Protein AF-A0A557SU14-F1 (afdb_monomer_lite)

Organism: NCBI:txid2035267

Sequence (166 aa):
MKYIFVMTVALFTIAILFMNISHEGYSQTTNTTKYTFEMELEQPNGSLSGLGSDMYEVEDIKTNVTDLIGSEVADSLLFPVSISESQVFLNFELKVPEEPDSEKTVLENSNFFMSVNSIEEKEKRTKTYELEPQQYSNAVIGGHKVIDGYVDLQGDEGNLVLNLEP

Structure (mmCIF, N/CA/C/O backbone):
data_AF-A0A557SU14-F1
#
_entry.id   AF-A0A557SU14-F1
#
loop_
_atom_site.group_PDB
_atom_site.id
_atom_site.type_symbol
_atom_site.label_atom_id
_atom_site.label_alt_id
_atom_site.label_comp_id
_atom_site.label_asym_id
_atom_site.label_entity_id
_atom_site.label_seq_id
_atom_site.pdbx_PDB_ins_code
_atom_site.Cartn_x
_atom_site.Cartn_y
_atom_site.Cartn_z
_atom_site.occupancy
_atom_site.B_iso_or_equiv
_atom_site.auth_seq_id
_atom_site.auth_comp_id
_atom_site.auth_asym_id
_atom_site.auth_atom_id
_atom_site.pdbx_PDB_model_num
ATOM 1 N N . MET A 1 1 ? -32.698 -43.481 46.388 1.00 38.50 1 MET A N 1
ATOM 2 C CA . MET A 1 1 ? -31.276 -43.551 45.992 1.00 38.50 1 MET A CA 1
ATOM 3 C C . MET A 1 1 ? -31.210 -43.427 44.479 1.00 38.50 1 MET A C 1
ATOM 5 O O . MET A 1 1 ? -31.922 -44.167 43.824 1.00 38.50 1 MET A O 1
ATOM 9 N N . LYS A 1 2 ? -30.431 -42.439 44.008 1.00 45.06 2 LYS A N 1
ATOM 10 C CA . LYS A 1 2 ? -29.651 -42.344 42.755 1.00 45.06 2 LYS A CA 1
ATOM 11 C C . LYS A 1 2 ? -30.224 -43.030 41.509 1.00 45.06 2 LYS A C 1
ATOM 13 O O . LYS A 1 2 ? -30.253 -44.240 41.506 1.00 45.06 2 LYS A O 1
ATOM 18 N N . TYR A 1 3 ? -30.581 -42.253 40.478 1.00 47.41 3 TYR A N 1
ATOM 19 C CA . TYR A 1 3 ? -30.088 -42.343 39.083 1.00 47.41 3 TYR A CA 1
ATOM 20 C C . TYR A 1 3 ? -30.763 -41.240 38.239 1.00 47.41 3 TYR A C 1
ATOM 22 O O . TYR A 1 3 ? -31.552 -41.500 37.342 1.00 47.41 3 TYR A O 1
ATOM 30 N N . ILE A 1 4 ? -30.460 -39.978 38.548 1.00 50.84 4 ILE A N 1
ATOM 31 C CA . ILE A 1 4 ? -30.661 -38.851 37.628 1.00 50.84 4 ILE A CA 1
ATOM 32 C C . ILE A 1 4 ? -29.314 -38.147 37.593 1.00 50.84 4 ILE A C 1
ATOM 34 O O . ILE A 1 4 ? -29.081 -37.344 38.486 1.00 50.84 4 ILE A O 1
ATOM 38 N N . PHE A 1 5 ? -28.406 -38.514 36.675 1.00 48.44 5 PHE A N 1
ATOM 39 C CA . PHE A 1 5 ? -27.309 -37.617 36.256 1.00 48.44 5 PHE A CA 1
ATOM 40 C C . PHE A 1 5 ? -26.406 -38.108 35.098 1.00 48.44 5 PHE A C 1
ATOM 42 O O . PHE A 1 5 ? -25.231 -37.763 35.076 1.00 48.44 5 PHE A O 1
ATOM 49 N N . VAL A 1 6 ? -26.858 -38.932 34.139 1.00 52.03 6 VAL A N 1
ATOM 50 C CA . VAL A 1 6 ? -25.924 -39.413 33.082 1.00 52.03 6 VAL A CA 1
ATOM 51 C C . VAL A 1 6 ? -26.506 -39.424 31.664 1.00 52.03 6 VAL A C 1
ATOM 53 O O . VAL A 1 6 ? -26.115 -40.244 30.847 1.00 52.03 6 VAL A O 1
ATOM 56 N N . MET A 1 7 ? -27.427 -38.517 31.318 1.00 44.34 7 MET A N 1
ATOM 57 C CA . MET A 1 7 ? -27.905 -38.430 29.920 1.00 44.34 7 MET A CA 1
ATOM 58 C C . MET A 1 7 ? -27.939 -37.037 29.288 1.00 44.34 7 MET A C 1
ATOM 60 O O . MET A 1 7 ? -28.277 -36.923 28.118 1.00 44.34 7 MET A O 1
ATOM 64 N N . THR A 1 8 ? -27.519 -35.986 29.992 1.00 44.16 8 THR A N 1
ATOM 65 C CA . THR A 1 8 ? -27.411 -34.631 29.415 1.00 44.16 8 THR A CA 1
ATOM 66 C C . THR A 1 8 ? -25.981 -34.211 29.078 1.00 44.16 8 THR A C 1
ATOM 68 O O . THR A 1 8 ? -25.793 -33.241 28.356 1.00 44.16 8 THR A O 1
ATOM 71 N N . VAL A 1 9 ? -24.964 -34.962 29.515 1.00 47.34 9 VAL A N 1
ATOM 72 C CA . VAL A 1 9 ? -23.551 -34.636 29.230 1.00 47.34 9 VAL A CA 1
ATOM 73 C C . VAL A 1 9 ? -23.091 -35.178 27.867 1.00 47.34 9 VAL A C 1
ATOM 75 O O . VAL A 1 9 ? -22.202 -34.606 27.251 1.00 47.34 9 VAL A O 1
ATOM 78 N N . ALA A 1 10 ? -23.732 -36.227 27.339 1.00 46.59 10 ALA A N 1
ATOM 79 C CA . ALA A 1 10 ? -23.315 -36.860 26.082 1.00 46.59 10 ALA A CA 1
ATOM 80 C C . ALA A 1 10 ? -23.747 -36.102 24.809 1.00 46.59 10 ALA A C 1
ATOM 82 O O . ALA A 1 10 ? -23.169 -36.317 23.750 1.00 46.59 10 ALA A O 1
ATOM 83 N N . LEU A 1 11 ? -24.744 -35.212 24.894 1.00 46.22 11 LEU A N 1
ATOM 84 C CA . LEU A 1 11 ? -25.193 -34.405 23.749 1.00 46.22 11 LEU A CA 1
ATOM 85 C C . LEU A 1 11 ? -24.471 -33.054 23.648 1.00 46.22 11 LEU A C 1
ATOM 87 O O . LEU A 1 11 ? -24.379 -32.497 22.558 1.00 46.22 11 LEU A O 1
ATOM 91 N N . PHE A 1 12 ? -23.906 -32.548 24.748 1.00 43.12 12 PHE A N 1
ATOM 92 C CA . PHE A 1 12 ? -23.184 -31.273 24.740 1.00 43.12 12 PHE A CA 1
ATOM 93 C C . PHE A 1 12 ? -21.756 -31.405 24.190 1.00 43.12 12 PHE A C 1
ATOM 95 O O . PHE A 1 12 ? -21.215 -30.456 23.633 1.00 43.12 12 PHE A O 1
ATOM 102 N N . THR A 1 13 ? -21.151 -32.592 24.271 1.00 46.56 13 THR A N 1
ATOM 103 C CA . THR A 1 13 ? -19.801 -32.835 23.739 1.00 46.56 13 THR A CA 1
ATOM 104 C C . THR A 1 13 ? -19.769 -33.037 22.224 1.00 46.56 13 THR A C 1
ATOM 106 O O . THR A 1 13 ? -18.748 -32.754 21.606 1.00 46.56 13 THR A O 1
ATOM 109 N N . ILE A 1 14 ? -20.875 -33.453 21.596 1.00 47.38 14 ILE A N 1
ATOM 110 C CA . ILE A 1 14 ? -20.933 -33.625 20.133 1.00 47.38 14 ILE A CA 1
ATOM 111 C C . ILE A 1 14 ? -21.126 -32.275 19.422 1.00 47.38 14 ILE A C 1
ATOM 113 O O . ILE A 1 14 ? -20.584 -32.078 18.340 1.00 47.38 14 ILE A O 1
ATOM 117 N N . ALA A 1 15 ? -21.802 -31.303 20.045 1.00 45.22 15 ALA A N 1
ATOM 118 C CA . ALA A 1 15 ? -21.931 -29.953 19.483 1.00 45.22 15 ALA A CA 1
ATOM 119 C C . ALA A 1 15 ? -20.605 -29.164 19.502 1.00 45.22 15 ALA A C 1
ATOM 121 O O . ALA A 1 15 ? -20.371 -28.332 18.630 1.00 45.22 15 ALA A O 1
ATOM 122 N N . ILE A 1 16 ? -19.708 -29.461 20.449 1.00 49.44 16 ILE A N 1
ATOM 123 C CA . ILE A 1 16 ? -18.391 -28.808 20.549 1.00 49.44 16 ILE A CA 1
ATOM 124 C C . ILE A 1 16 ? -17.400 -29.365 19.510 1.00 49.44 16 ILE A C 1
ATOM 126 O O . ILE A 1 16 ? -16.467 -28.671 19.115 1.00 49.44 16 ILE A O 1
ATOM 130 N N . LEU A 1 17 ? -17.631 -30.573 18.983 1.00 42.03 17 LEU A N 1
ATOM 131 C CA . LEU A 1 17 ? -16.802 -31.149 17.917 1.00 42.03 17 LEU A CA 1
ATOM 132 C C . LEU A 1 17 ? -17.030 -30.511 16.536 1.00 42.03 17 LEU A C 1
ATOM 134 O O . LEU A 1 17 ? -16.185 -30.681 15.664 1.00 42.03 17 LEU A O 1
ATOM 138 N N . PHE A 1 18 ? -18.104 -29.736 16.343 1.00 44.12 18 PHE A N 1
ATOM 139 C CA . PHE A 1 18 ? -18.346 -28.987 15.100 1.00 44.12 18 PHE A CA 1
ATOM 140 C C . PHE A 1 18 ? -18.029 -27.486 15.198 1.00 44.12 18 PHE A C 1
ATOM 142 O O . PHE A 1 18 ? -18.080 -26.799 14.183 1.00 44.12 18 PHE A O 1
ATOM 149 N N . MET A 1 19 ? -17.676 -26.965 16.380 1.00 38.09 19 MET A N 1
ATOM 150 C CA . MET A 1 19 ? -17.311 -25.546 16.550 1.00 38.09 19 MET A CA 1
ATOM 151 C C . MET A 1 19 ? -15.804 -25.274 16.451 1.00 38.09 19 MET A C 1
ATOM 153 O O . MET A 1 19 ? -15.403 -24.119 16.461 1.00 38.09 19 MET A O 1
ATOM 157 N N . ASN A 1 20 ? -14.978 -26.314 16.310 1.00 37.47 20 ASN A N 1
ATOM 158 C CA . ASN A 1 20 ? -13.541 -26.190 16.046 1.00 37.47 20 ASN A CA 1
ATOM 159 C C . ASN A 1 20 ? -13.178 -26.661 14.634 1.00 37.47 20 ASN A C 1
ATOM 161 O O . ASN A 1 20 ? -12.114 -27.232 14.420 1.00 37.47 20 ASN A O 1
ATOM 165 N N . ILE A 1 21 ? -14.043 -26.401 13.651 1.00 43.69 21 ILE A N 1
ATOM 166 C CA . ILE A 1 21 ? -13.503 -26.124 12.322 1.00 43.69 21 ILE A CA 1
ATOM 167 C C . ILE A 1 21 ? -13.052 -24.674 12.410 1.00 43.69 21 ILE A C 1
ATOM 169 O O . ILE A 1 21 ? -13.778 -23.747 12.048 1.00 43.69 21 ILE A O 1
ATOM 173 N N . SER A 1 22 ? -11.855 -24.484 12.967 1.00 39.12 22 SER A N 1
ATOM 174 C CA . SER A 1 22 ? -11.022 -23.380 12.536 1.00 39.12 22 SER A CA 1
ATOM 175 C C . SER A 1 22 ? -11.136 -23.364 11.017 1.00 39.12 22 SER A C 1
ATOM 177 O O . SER A 1 22 ? -10.826 -24.356 10.353 1.00 39.12 22 SER A O 1
ATOM 179 N N . HIS A 1 23 ? -11.632 -22.257 10.467 1.00 33.06 23 HIS A N 1
ATOM 180 C CA . HIS A 1 23 ? -11.129 -21.848 9.174 1.00 33.06 23 HIS A CA 1
ATOM 181 C C . HIS A 1 23 ? -9.628 -21.695 9.411 1.00 33.06 23 HIS A C 1
ATOM 183 O O . HIS A 1 23 ? -9.146 -20.640 9.810 1.00 33.06 23 HIS A O 1
ATOM 189 N N . GLU A 1 24 ? -8.892 -22.794 9.243 1.00 34.91 24 GLU A N 1
ATOM 190 C CA . GLU A 1 24 ? -7.573 -22.723 8.660 1.00 34.91 24 GLU A CA 1
ATOM 191 C C . GLU A 1 24 ? -7.841 -22.066 7.311 1.00 34.91 24 GLU A C 1
ATOM 193 O O . GLU A 1 24 ? -8.114 -22.720 6.305 1.00 34.91 24 GLU A O 1
ATOM 198 N N . GLY A 1 25 ? -7.907 -20.730 7.336 1.00 32.34 25 GLY A N 1
ATOM 199 C CA . GLY A 1 25 ? -7.612 -19.946 6.169 1.00 32.34 25 GLY A CA 1
ATOM 200 C C . GLY A 1 25 ? -6.288 -20.517 5.729 1.00 32.34 25 GLY A C 1
ATOM 201 O O . GLY A 1 25 ? -5.287 -20.409 6.441 1.00 32.34 25 GLY A O 1
ATOM 202 N N . TYR A 1 26 ? -6.321 -21.243 4.620 1.00 32.69 26 TYR A N 1
ATOM 203 C CA . TYR A 1 26 ? -5.137 -21.479 3.843 1.00 32.69 26 TYR A CA 1
ATOM 204 C C . TYR A 1 26 ? -4.621 -20.080 3.508 1.00 32.69 26 TYR A C 1
ATOM 206 O O . TYR A 1 26 ? -4.909 -19.540 2.448 1.00 32.69 26 TYR A O 1
ATOM 214 N N . SER A 1 27 ? -3.823 -19.495 4.400 1.00 36.31 27 SER A N 1
ATOM 215 C CA . SER A 1 27 ? -2.690 -18.714 3.957 1.00 36.31 27 SER A CA 1
ATOM 216 C C . SER A 1 27 ? -1.785 -19.751 3.307 1.00 36.31 27 SER A C 1
ATOM 218 O O . SER A 1 27 ? -0.848 -20.286 3.900 1.00 36.31 27 SER A O 1
ATOM 220 N N . GLN A 1 28 ? -2.158 -20.142 2.085 1.00 33.28 28 GLN A N 1
ATOM 221 C CA . GLN A 1 28 ? -1.166 -20.549 1.127 1.00 33.28 28 GLN A CA 1
ATOM 222 C C . GLN A 1 28 ? -0.220 -19.360 1.098 1.00 33.28 28 GLN A C 1
ATOM 224 O O . GLN A 1 28 ? -0.519 -18.315 0.532 1.00 33.28 28 GLN A O 1
ATOM 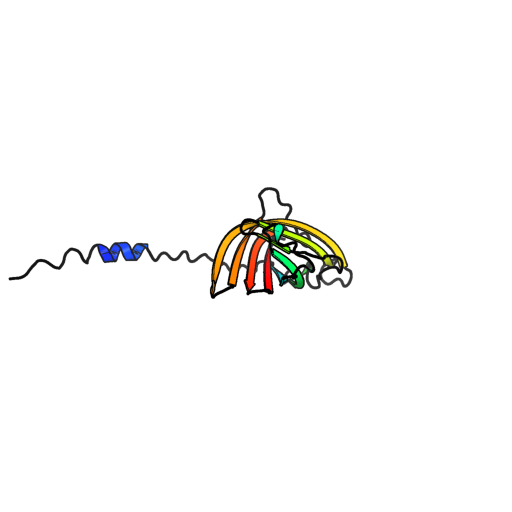229 N N . THR A 1 29 ? 0.927 -19.522 1.740 1.00 38.09 29 THR A N 1
ATOM 230 C CA . THR A 1 29 ? 2.144 -18.838 1.349 1.00 38.09 29 THR A CA 1
ATOM 231 C C . THR A 1 29 ? 2.492 -19.333 -0.053 1.00 38.09 29 THR A C 1
ATOM 233 O O . THR A 1 29 ? 3.460 -20.054 -0.283 1.00 38.09 29 THR A O 1
ATOM 236 N N . THR A 1 30 ? 1.653 -18.975 -1.028 1.00 41.62 30 THR A N 1
ATOM 237 C CA . THR A 1 30 ? 2.124 -18.731 -2.377 1.00 41.62 30 THR A CA 1
ATOM 238 C C . THR A 1 30 ? 3.301 -17.779 -2.229 1.00 41.62 30 THR A C 1
ATOM 240 O O . THR A 1 30 ? 3.262 -16.855 -1.415 1.00 41.62 30 THR A O 1
ATOM 243 N N . ASN A 1 31 ? 4.374 -18.022 -2.976 1.00 49.62 31 ASN A N 1
ATOM 244 C CA . ASN A 1 31 ? 5.360 -16.990 -3.276 1.00 49.62 31 ASN A CA 1
ATOM 245 C C . ASN A 1 31 ? 4.637 -15.892 -4.069 1.00 49.62 31 ASN A C 1
ATOM 247 O O . ASN A 1 31 ? 4.810 -15.784 -5.278 1.00 49.62 31 ASN A O 1
ATOM 251 N N . THR A 1 32 ? 3.728 -15.168 -3.421 1.00 59.00 32 THR A N 1
ATOM 252 C CA . THR A 1 32 ? 3.020 -14.060 -4.021 1.00 59.00 32 THR A CA 1
ATOM 253 C C . THR A 1 32 ? 4.028 -12.940 -4.172 1.00 59.00 32 THR A C 1
ATOM 255 O O . THR A 1 32 ? 4.782 -12.597 -3.254 1.00 59.00 32 THR A O 1
ATOM 258 N N . THR A 1 33 ? 4.068 -12.449 -5.395 1.00 82.00 33 THR A N 1
ATOM 259 C CA . THR A 1 33 ? 4.677 -11.204 -5.818 1.00 82.00 33 THR A CA 1
ATOM 260 C C . THR A 1 33 ? 4.110 -10.094 -4.931 1.00 82.00 33 THR A C 1
ATOM 262 O O . THR A 1 33 ? 2.902 -9.867 -4.921 1.00 82.00 33 THR A O 1
ATOM 265 N N . LYS A 1 34 ? 4.955 -9.489 -4.099 1.00 84.94 34 LYS A N 1
ATOM 266 C CA . LYS A 1 34 ? 4.578 -8.567 -3.026 1.00 84.94 34 LYS A CA 1
ATOM 267 C C . LYS A 1 34 ? 5.269 -7.234 -3.193 1.00 84.94 34 LYS A C 1
ATOM 269 O O . LYS A 1 34 ? 6.464 -7.168 -3.487 1.00 84.94 34 LYS A O 1
ATOM 274 N N . TYR A 1 35 ? 4.503 -6.204 -2.884 1.00 82.12 35 TYR A N 1
ATOM 275 C CA . TYR A 1 35 ? 4.957 -4.834 -2.821 1.00 82.12 35 TYR A CA 1
ATOM 276 C C . TYR A 1 35 ? 4.595 -4.264 -1.451 1.00 82.12 35 TYR A C 1
ATOM 278 O O . TYR A 1 35 ? 3.419 -4.214 -1.091 1.00 82.12 35 TYR A O 1
ATOM 286 N N . THR A 1 36 ? 5.602 -3.894 -0.671 1.00 86.06 36 THR A N 1
ATOM 287 C CA . THR A 1 36 ? 5.458 -3.381 0.691 1.00 86.06 36 THR A CA 1
ATOM 288 C C . THR A 1 36 ? 5.856 -1.914 0.720 1.00 86.06 36 THR A C 1
ATOM 290 O O . THR A 1 36 ? 6.950 -1.565 0.286 1.00 86.06 36 THR A O 1
ATOM 293 N N . PHE A 1 37 ? 4.986 -1.079 1.269 1.00 83.19 37 PHE A N 1
ATOM 294 C CA . PHE A 1 37 ? 5.219 0.337 1.511 1.00 83.19 37 PHE A CA 1
ATOM 295 C C . PHE A 1 37 ? 5.309 0.551 3.020 1.00 83.19 37 PHE A C 1
ATOM 297 O O . PHE A 1 37 ? 4.377 0.191 3.750 1.00 83.19 37 PHE A O 1
ATOM 304 N N . GLU A 1 38 ? 6.418 1.123 3.475 1.00 87.50 38 GLU A N 1
ATOM 305 C CA . GLU A 1 38 ? 6.566 1.614 4.846 1.00 87.50 38 GLU A CA 1
ATOM 306 C C . GLU A 1 38 ? 6.012 3.037 4.893 1.00 87.50 38 GLU A C 1
ATOM 308 O O . GLU A 1 38 ? 6.308 3.854 4.018 1.00 87.50 38 GLU A O 1
ATOM 313 N N . MET A 1 39 ? 5.131 3.297 5.855 1.00 87.69 39 MET A N 1
ATOM 314 C CA . MET A 1 39 ? 4.332 4.512 5.900 1.00 87.69 39 MET A CA 1
ATOM 315 C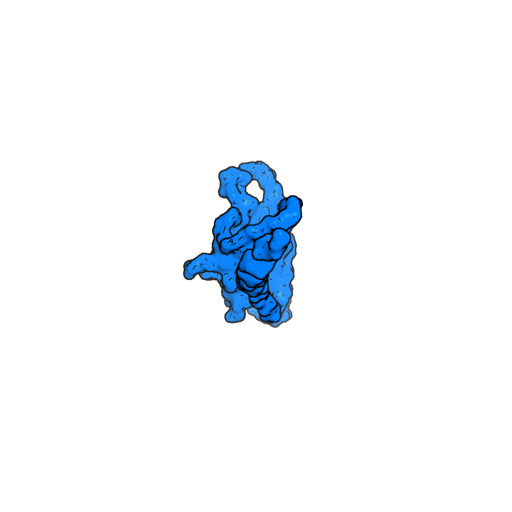 C . MET A 1 39 ? 4.375 5.166 7.277 1.00 87.69 39 MET A C 1
ATOM 317 O O . MET A 1 39 ? 4.270 4.478 8.295 1.00 87.69 39 MET A O 1
ATOM 321 N N . GLU A 1 40 ? 4.395 6.493 7.302 1.00 84.81 40 GLU A N 1
ATOM 322 C CA . GLU A 1 40 ? 4.266 7.293 8.521 1.00 84.81 40 GLU A CA 1
ATOM 323 C C . GLU A 1 40 ? 3.046 8.216 8.411 1.00 84.81 40 GLU A C 1
ATOM 325 O O . GLU A 1 40 ? 2.741 8.772 7.353 1.00 84.81 40 GLU A O 1
ATOM 330 N N . LEU A 1 41 ? 2.289 8.338 9.501 1.00 81.19 41 LEU A N 1
ATOM 331 C CA . LEU A 1 41 ? 1.153 9.243 9.603 1.00 81.19 41 LEU A CA 1
ATOM 332 C C . LEU A 1 41 ? 1.671 10.673 9.494 1.00 81.19 41 LEU A C 1
ATOM 334 O O . LEU A 1 41 ? 2.314 11.185 10.415 1.00 81.19 41 LEU A O 1
ATOM 338 N N . GLU A 1 42 ? 1.310 11.367 8.421 1.00 76.88 42 GLU A N 1
ATOM 339 C CA . GLU A 1 42 ? 1.630 12.781 8.343 1.00 76.88 42 GLU A CA 1
ATOM 340 C C . GLU A 1 42 ? 0.645 13.542 9.234 1.00 76.88 42 GLU A C 1
ATOM 342 O O . GLU A 1 42 ? -0.561 13.613 8.976 1.00 76.88 42 GLU A O 1
ATOM 347 N N . GLN A 1 43 ? 1.153 14.134 10.315 1.00 59.41 43 GLN A N 1
ATOM 348 C CA . GLN A 1 43 ? 0.354 15.053 11.114 1.00 59.41 43 GLN A CA 1
ATOM 349 C C . GLN A 1 43 ? 0.118 16.313 10.278 1.00 59.41 43 GLN A C 1
ATOM 351 O O . GLN A 1 43 ? 1.068 17.063 10.037 1.00 59.41 43 GLN A O 1
ATOM 356 N N . PRO A 1 44 ? -1.123 16.610 9.845 1.00 53.59 44 PRO A N 1
ATOM 357 C CA . PRO A 1 44 ? -1.349 17.765 9.001 1.00 53.59 44 PRO A CA 1
ATOM 358 C C . PRO A 1 44 ? -0.932 19.020 9.770 1.00 53.59 44 PRO A C 1
ATOM 360 O O . PRO A 1 44 ? -1.484 19.315 10.837 1.00 53.59 44 PRO A O 1
ATOM 363 N N . ASN A 1 45 ? -0.001 19.798 9.210 1.00 45.41 45 ASN A N 1
ATOM 364 C CA . ASN A 1 45 ? 0.260 21.178 9.622 1.00 45.41 45 ASN A CA 1
ATOM 365 C C . ASN A 1 45 ? -0.984 22.031 9.301 1.00 45.41 45 ASN A C 1
ATOM 367 O O . ASN A 1 45 ? -1.018 22.799 8.344 1.00 45.41 45 ASN A O 1
ATOM 371 N N . GLY A 1 46 ? -2.043 21.855 10.092 1.00 45.59 46 GLY A N 1
ATOM 372 C CA . GLY A 1 46 ? -3.370 22.417 9.854 1.00 45.59 46 GLY A CA 1
ATOM 373 C C . GLY A 1 46 ? -4.415 21.368 9.468 1.00 45.59 46 GLY A C 1
ATOM 374 O O . GLY A 1 46 ? -4.786 21.261 8.310 1.00 45.59 46 GLY A O 1
ATOM 375 N N . SER A 1 47 ? -4.927 20.639 10.467 1.00 43.59 47 SER A N 1
ATOM 376 C CA . SER A 1 47 ? -6.291 20.081 10.557 1.00 43.59 47 SER A CA 1
ATOM 377 C C . SER A 1 47 ? -7.027 19.793 9.228 1.00 43.59 47 SER A C 1
ATOM 379 O O . SER A 1 47 ? -8.087 20.367 8.969 1.00 43.59 47 SER A O 1
ATOM 381 N N . LEU A 1 48 ? -6.533 18.843 8.430 1.00 49.06 48 LEU A N 1
ATOM 382 C CA . LEU A 1 48 ? -7.330 18.167 7.390 1.00 49.06 48 LEU A CA 1
ATOM 383 C C . LEU A 1 48 ? -8.088 16.936 7.925 1.00 49.06 48 LEU A C 1
ATOM 385 O O . LEU A 1 48 ? -8.799 16.269 7.178 1.00 49.06 48 LEU A O 1
ATOM 389 N N . SER A 1 49 ? -8.060 16.711 9.244 1.00 46.38 49 SER A N 1
ATOM 390 C CA . SER A 1 49 ? -8.827 15.685 9.975 1.00 46.38 49 SER A CA 1
ATOM 391 C C . SER A 1 49 ? -10.359 15.797 9.841 1.00 46.38 49 SER A C 1
ATOM 393 O O . SER A 1 49 ? -11.098 14.998 10.411 1.00 46.38 49 SER A O 1
ATOM 395 N N . GLY A 1 50 ? -10.866 16.770 9.077 1.00 44.00 50 GLY A N 1
ATOM 396 C CA . GLY A 1 50 ? -12.289 16.944 8.780 1.00 44.00 50 GLY A CA 1
ATOM 397 C C . GLY A 1 50 ? -12.849 16.019 7.693 1.00 44.00 50 GLY A C 1
ATOM 398 O O . GLY A 1 50 ? -14.062 16.016 7.499 1.00 44.00 50 GLY A O 1
ATOM 399 N N . LEU A 1 51 ? -12.008 15.250 6.988 1.00 50.25 51 LEU A N 1
ATOM 400 C CA . LEU A 1 51 ? -12.441 14.355 5.902 1.00 50.25 51 LEU A CA 1
ATOM 401 C C . LEU A 1 51 ? -12.723 12.908 6.345 1.00 50.25 51 LEU A C 1
ATOM 403 O O . LEU A 1 51 ? -13.187 12.113 5.536 1.00 50.25 51 LEU A O 1
ATOM 407 N N . GLY A 1 52 ? -12.516 12.574 7.624 1.00 61.75 52 GLY A N 1
ATOM 408 C CA . GLY A 1 52 ? -12.821 11.239 8.159 1.00 61.75 52 GLY A CA 1
ATOM 409 C C . GLY A 1 52 ? -11.882 10.125 7.679 1.00 61.75 52 GLY A C 1
ATOM 410 O O . GLY A 1 52 ? -12.225 8.953 7.817 1.00 61.75 52 GLY A O 1
ATOM 411 N N . SER A 1 53 ? -10.725 10.486 7.125 1.00 74.94 53 SER A N 1
ATOM 412 C CA . SER A 1 53 ? -9.684 9.570 6.663 1.00 74.94 53 SER A CA 1
ATOM 413 C C . SER A 1 53 ? -8.317 10.024 7.169 1.00 74.94 53 SER A C 1
ATOM 415 O O . SER A 1 53 ? -7.989 11.209 7.049 1.00 74.94 53 SER A O 1
ATOM 417 N N . ASP A 1 54 ? -7.526 9.085 7.677 1.00 84.94 54 ASP A N 1
ATOM 418 C CA . ASP A 1 54 ? -6.125 9.318 8.027 1.00 84.94 54 ASP A CA 1
ATOM 419 C C . ASP A 1 54 ? -5.280 9.338 6.740 1.00 84.94 54 ASP A C 1
ATOM 421 O O . ASP A 1 54 ? -5.631 8.691 5.745 1.00 84.94 54 ASP A O 1
ATOM 425 N N . MET A 1 55 ? -4.210 10.134 6.720 1.00 87.00 55 MET A N 1
ATOM 426 C CA . MET A 1 55 ? -3.318 10.294 5.567 1.00 87.00 55 MET A CA 1
ATOM 427 C C . MET A 1 55 ? -1.888 9.960 5.972 1.00 87.00 55 MET A C 1
ATOM 429 O O . MET A 1 55 ? -1.425 10.392 7.024 1.00 87.00 55 MET A O 1
ATOM 433 N N . TYR A 1 56 ? -1.210 9.202 5.123 1.00 86.94 56 TYR A N 1
ATOM 434 C CA . TYR A 1 56 ? 0.112 8.662 5.376 1.00 86.94 56 TYR A CA 1
ATOM 435 C C . TYR A 1 56 ? 1.060 9.022 4.234 1.00 86.94 56 TYR A C 1
ATOM 437 O O . TYR A 1 56 ? 0.689 8.931 3.054 1.00 86.94 56 TYR A O 1
ATOM 445 N N . GLU A 1 57 ? 2.277 9.401 4.609 1.00 87.19 57 GLU A N 1
ATOM 446 C CA . GLU A 1 57 ? 3.431 9.484 3.722 1.00 87.19 57 GLU A CA 1
ATOM 447 C C . GLU A 1 57 ? 4.044 8.090 3.555 1.00 87.19 57 GLU A C 1
ATOM 449 O O . GLU A 1 57 ? 3.967 7.262 4.460 1.00 87.19 57 GLU A O 1
ATOM 454 N N . VAL A 1 58 ? 4.598 7.799 2.377 1.00 85.06 58 VAL A N 1
ATOM 455 C CA . VAL A 1 58 ? 5.345 6.563 2.117 1.00 85.06 58 VAL A CA 1
ATOM 456 C C . VAL A 1 58 ? 6.814 6.927 2.200 1.00 85.06 58 VAL A C 1
ATOM 458 O O . VAL A 1 58 ? 7.294 7.719 1.391 1.00 85.06 58 VAL A O 1
ATOM 461 N N . GLU A 1 59 ? 7.514 6.328 3.152 1.00 84.06 59 GLU A N 1
ATOM 462 C CA . GLU A 1 59 ? 8.932 6.588 3.387 1.00 84.06 59 GLU A CA 1
ATOM 463 C C . GLU A 1 59 ? 9.828 5.692 2.533 1.00 84.06 59 GLU A C 1
ATOM 465 O O . GLU A 1 59 ? 10.846 6.134 2.002 1.00 84.06 59 GLU A O 1
ATOM 470 N N . ASP A 1 60 ? 9.451 4.419 2.413 1.00 84.56 60 ASP A N 1
ATOM 471 C CA . ASP A 1 60 ? 10.259 3.402 1.751 1.00 84.56 60 ASP A CA 1
ATOM 472 C C . ASP A 1 60 ? 9.382 2.361 1.054 1.00 84.56 60 ASP A C 1
ATOM 474 O O . ASP A 1 60 ? 8.220 2.124 1.411 1.00 84.56 60 ASP A O 1
ATOM 478 N N . ILE A 1 61 ? 9.962 1.720 0.043 1.00 86.06 61 ILE A N 1
ATOM 479 C CA . ILE A 1 61 ? 9.321 0.683 -0.753 1.00 86.06 61 ILE A CA 1
ATOM 480 C C . ILE A 1 61 ? 10.233 -0.531 -0.835 1.00 86.06 61 ILE A C 1
ATOM 482 O O . ILE A 1 61 ? 11.389 -0.466 -1.248 1.00 86.06 61 ILE A O 1
ATOM 486 N N . LYS A 1 62 ? 9.665 -1.691 -0.513 1.00 87.44 62 LYS A N 1
ATOM 487 C CA . LYS A 1 62 ? 10.332 -2.987 -0.610 1.00 87.44 62 LYS A CA 1
ATOM 488 C C . LYS A 1 62 ? 9.510 -3.913 -1.481 1.00 87.44 62 LYS A C 1
ATOM 490 O O . LYS A 1 62 ? 8.298 -4.025 -1.338 1.00 87.44 62 LYS A O 1
ATOM 495 N N . THR A 1 63 ? 10.186 -4.625 -2.369 1.00 85.56 63 THR A N 1
ATOM 496 C CA . THR A 1 63 ? 9.540 -5.526 -3.317 1.00 85.56 63 THR A CA 1
ATOM 497 C C . THR A 1 63 ? 10.361 -6.791 -3.508 1.00 85.56 63 THR A C 1
ATOM 499 O O . THR A 1 63 ? 11.592 -6.765 -3.456 1.00 85.56 63 THR A O 1
ATOM 502 N N . ASN A 1 64 ? 9.677 -7.917 -3.703 1.00 84.25 64 ASN A N 1
ATOM 503 C CA . ASN A 1 64 ? 10.293 -9.176 -4.131 1.00 84.25 64 ASN A CA 1
ATOM 504 C C . ASN A 1 64 ? 10.001 -9.496 -5.611 1.00 84.25 64 ASN A C 1
ATOM 506 O O . ASN A 1 64 ? 10.357 -10.578 -6.081 1.00 84.25 64 ASN A O 1
ATOM 510 N N . VAL A 1 65 ? 9.355 -8.573 -6.330 1.00 83.31 65 VAL A N 1
ATOM 511 C CA . VAL A 1 65 ? 9.048 -8.681 -7.760 1.00 83.31 65 VAL A CA 1
ATOM 512 C C . VAL A 1 65 ? 10.308 -8.352 -8.553 1.00 83.31 65 VAL A C 1
ATOM 514 O O . VAL A 1 65 ? 10.811 -7.238 -8.456 1.00 83.31 65 VAL A O 1
ATOM 517 N N . THR A 1 66 ? 10.851 -9.325 -9.288 1.00 82.62 66 THR A N 1
ATOM 518 C CA . THR A 1 66 ? 12.197 -9.240 -9.887 1.00 82.62 66 THR A CA 1
ATOM 519 C C . THR A 1 66 ? 12.394 -8.025 -10.793 1.00 82.62 66 THR A C 1
ATOM 521 O O . THR A 1 66 ? 13.432 -7.377 -10.726 1.00 82.62 66 THR A O 1
ATOM 524 N N . ASP A 1 67 ? 11.404 -7.702 -11.611 1.00 80.81 67 ASP A N 1
ATOM 525 C CA . ASP A 1 67 ? 11.397 -6.581 -12.551 1.00 80.81 67 ASP A CA 1
ATOM 526 C C . ASP A 1 67 ? 11.116 -5.222 -11.900 1.00 80.81 67 ASP A C 1
ATOM 528 O O . ASP A 1 67 ? 11.381 -4.193 -12.514 1.00 80.81 67 ASP A O 1
ATOM 532 N N . LEU A 1 68 ? 10.676 -5.203 -10.639 1.00 81.69 68 LEU A N 1
ATOM 533 C CA . LEU A 1 68 ? 10.482 -3.976 -9.864 1.00 81.69 68 LEU A CA 1
ATOM 534 C C . LEU A 1 68 ? 11.560 -3.757 -8.794 1.00 81.69 68 LEU A C 1
ATOM 536 O O . LEU A 1 68 ? 11.486 -2.772 -8.056 1.00 81.69 68 LEU A O 1
ATOM 540 N N . ILE A 1 69 ? 12.561 -4.640 -8.678 1.00 83.69 69 ILE A N 1
ATOM 541 C CA . ILE A 1 69 ? 13.678 -4.453 -7.739 1.00 83.69 69 ILE A CA 1
ATOM 542 C C . ILE A 1 69 ? 14.378 -3.123 -8.043 1.00 83.69 69 ILE A C 1
ATOM 544 O O . ILE A 1 69 ? 14.812 -2.884 -9.165 1.00 83.69 69 ILE A O 1
ATOM 548 N N . GLY A 1 70 ? 14.520 -2.278 -7.019 1.00 79.31 70 GLY A N 1
ATOM 549 C CA . GLY A 1 70 ? 15.100 -0.937 -7.149 1.00 79.31 70 GLY A CA 1
ATOM 550 C C . GLY A 1 70 ? 14.074 0.168 -7.395 1.00 79.31 70 GLY A C 1
ATOM 551 O O . GLY A 1 70 ? 14.464 1.289 -7.703 1.00 79.31 70 GLY A O 1
ATOM 552 N N . SER A 1 71 ? 12.779 -0.135 -7.268 1.00 83.75 71 SER A N 1
ATOM 553 C CA . SER A 1 71 ? 11.743 0.892 -7.321 1.00 83.75 71 SER A CA 1
ATOM 554 C C . SER A 1 71 ? 11.774 1.807 -6.096 1.00 83.75 71 SER A C 1
ATOM 556 O O . SER A 1 71 ? 11.994 1.346 -4.978 1.00 83.75 71 SER A O 1
ATOM 558 N N . GLU A 1 72 ? 11.495 3.091 -6.306 1.00 85.81 72 GLU A N 1
ATOM 559 C CA . GLU A 1 72 ? 11.546 4.138 -5.277 1.00 85.81 72 GLU A CA 1
ATOM 560 C C . GLU A 1 72 ? 10.330 5.071 -5.385 1.00 85.81 72 GLU A C 1
ATOM 562 O O . GLU A 1 72 ? 9.766 5.248 -6.470 1.00 85.81 72 GLU A O 1
ATOM 567 N N . VAL A 1 73 ? 9.954 5.723 -4.281 1.00 81.81 73 VAL A N 1
ATOM 568 C CA . VAL A 1 73 ? 8.962 6.812 -4.297 1.00 81.81 73 VAL A CA 1
ATOM 569 C C . VAL A 1 73 ? 9.557 8.024 -5.025 1.00 81.81 73 VAL A C 1
ATOM 571 O O . VAL A 1 73 ? 10.716 8.385 -4.816 1.00 81.81 73 VAL A O 1
ATOM 574 N N . ALA A 1 74 ? 8.789 8.668 -5.904 1.00 81.88 74 ALA A N 1
ATOM 575 C CA . ALA A 1 74 ? 9.193 9.937 -6.502 1.00 81.88 74 ALA A CA 1
ATOM 576 C C . ALA A 1 74 ? 8.945 11.110 -5.533 1.00 81.88 74 ALA A C 1
ATOM 578 O O . ALA A 1 74 ? 7.934 11.139 -4.838 1.00 81.88 74 ALA A O 1
ATOM 579 N N . ASP A 1 75 ? 9.826 12.119 -5.546 1.00 72.56 75 ASP A N 1
ATOM 580 C CA . ASP A 1 75 ? 9.879 13.245 -4.585 1.00 72.56 75 ASP A CA 1
ATOM 581 C C . ASP A 1 75 ? 8.645 14.194 -4.577 1.00 72.56 75 ASP A C 1
ATOM 583 O O . ASP A 1 75 ? 8.731 15.313 -4.070 1.00 72.56 75 ASP A O 1
ATOM 587 N N . SER A 1 76 ? 7.507 13.838 -5.189 1.00 57.91 76 SER A N 1
ATOM 588 C CA . SER A 1 76 ? 6.425 14.785 -5.511 1.00 57.91 76 SER A CA 1
ATOM 589 C C . SER A 1 76 ? 5.079 14.558 -4.819 1.00 57.91 76 SER A C 1
ATOM 591 O O . SER A 1 76 ? 4.087 15.155 -5.249 1.00 57.91 76 SER A O 1
ATOM 593 N N . LEU A 1 77 ? 4.986 13.731 -3.780 1.00 61.00 77 LEU A N 1
ATOM 594 C CA . LEU A 1 77 ? 3.702 13.454 -3.130 1.00 61.00 77 LEU A CA 1
ATOM 595 C C . LEU A 1 77 ? 3.693 13.955 -1.705 1.00 61.00 77 LEU A C 1
ATOM 597 O O . LEU A 1 77 ? 4.581 13.644 -0.931 1.00 61.00 77 LEU A O 1
ATOM 601 N N . LEU A 1 78 ? 2.641 14.696 -1.377 1.00 62.12 78 LEU A N 1
ATOM 602 C CA . LEU A 1 78 ? 2.375 15.097 -0.005 1.00 62.12 78 LEU A CA 1
ATOM 603 C C . LEU A 1 78 ? 1.666 13.963 0.759 1.00 62.12 78 LEU A C 1
ATOM 605 O O . LEU A 1 78 ? 1.967 13.749 1.907 1.00 62.12 78 LEU A O 1
ATOM 609 N N . PHE A 1 79 ? 0.767 13.186 0.131 1.00 69.19 79 PHE A N 1
ATOM 610 C CA . PHE A 1 79 ? -0.018 12.149 0.834 1.00 69.19 79 PHE A CA 1
ATOM 611 C C . PHE A 1 79 ? -0.332 10.938 -0.071 1.00 69.19 79 PHE A C 1
ATOM 613 O O . PHE A 1 79 ? -1.406 10.892 -0.683 1.00 69.19 79 PHE A O 1
ATOM 620 N N . PRO A 1 80 ? 0.594 9.979 -0.223 1.00 80.50 80 PRO A N 1
ATOM 621 C CA . PRO A 1 80 ? 0.435 8.813 -1.089 1.00 80.50 80 PRO A CA 1
ATOM 622 C C . PRO A 1 80 ? -0.665 7.829 -0.678 1.00 80.50 80 PRO A C 1
ATOM 624 O O . PRO A 1 80 ? -1.219 7.163 -1.557 1.00 80.50 80 PRO A O 1
ATOM 627 N N . VAL A 1 81 ? -0.995 7.714 0.614 1.00 88.75 81 VAL A N 1
ATOM 628 C CA . VAL A 1 81 ? -1.977 6.730 1.098 1.00 88.75 81 VAL A CA 1
ATOM 629 C C . VAL A 1 81 ? -2.988 7.384 2.033 1.00 88.75 81 VAL A C 1
ATOM 631 O O . VAL A 1 81 ? -2.630 8.021 3.018 1.00 88.75 81 VAL A O 1
ATOM 634 N N . SER A 1 82 ? -4.278 7.211 1.745 1.00 89.75 82 SER A N 1
ATOM 635 C CA . SER A 1 82 ? -5.368 7.664 2.611 1.00 89.75 82 SER A CA 1
ATOM 636 C C . SER A 1 82 ? -6.261 6.499 3.017 1.00 89.75 82 SER A C 1
ATOM 638 O O . SER A 1 82 ? -6.683 5.708 2.173 1.00 89.75 82 SER A O 1
ATOM 640 N N . ILE A 1 83 ? -6.548 6.390 4.313 1.00 89.56 83 ILE A N 1
ATOM 641 C CA . ILE A 1 83 ? -7.203 5.228 4.918 1.00 89.56 83 ILE A CA 1
ATOM 642 C C . ILE A 1 83 ? -8.485 5.663 5.623 1.00 89.56 83 ILE A C 1
ATOM 644 O O . ILE A 1 83 ? -8.498 6.593 6.428 1.00 89.56 83 ILE A O 1
ATOM 648 N N . SER A 1 84 ? -9.570 4.949 5.340 1.00 89.75 84 SER A N 1
ATOM 649 C CA . SER A 1 84 ? -10.847 5.035 6.052 1.00 89.75 84 SER A CA 1
ATOM 650 C C . SER A 1 84 ? -11.339 3.632 6.412 1.00 89.75 84 SER A C 1
ATOM 652 O O . SER A 1 84 ? -10.835 2.638 5.895 1.00 89.75 84 SER A O 1
ATOM 654 N N . GLU A 1 85 ? -12.388 3.529 7.232 1.00 90.38 85 GLU A N 1
ATOM 655 C CA . GLU A 1 85 ? -12.968 2.229 7.613 1.00 90.38 85 GLU A CA 1
ATOM 656 C C . GLU A 1 85 ? -13.563 1.431 6.437 1.00 90.38 85 GLU A C 1
ATOM 658 O O . GLU A 1 85 ? -13.840 0.245 6.582 1.00 90.38 85 GLU A O 1
ATOM 663 N N . SER A 1 86 ? -13.789 2.065 5.282 1.00 91.31 86 SER A N 1
ATOM 664 C CA . SER A 1 86 ? -14.450 1.431 4.128 1.00 91.31 86 SER A CA 1
ATOM 665 C C . SER A 1 86 ? -13.582 1.342 2.876 1.00 91.31 86 SER A C 1
ATOM 667 O O . SER A 1 86 ? -13.878 0.560 1.968 1.00 91.31 86 SER A O 1
ATOM 669 N N . GLN A 1 87 ? -12.529 2.152 2.798 1.00 92.31 87 GLN A N 1
ATOM 670 C CA . GLN A 1 87 ? -11.746 2.321 1.585 1.00 92.31 87 GLN A CA 1
ATOM 671 C C . GLN A 1 87 ? -10.337 2.811 1.909 1.00 92.31 87 GLN A C 1
ATOM 673 O O . GLN A 1 87 ? -10.159 3.658 2.789 1.00 92.31 87 GLN A O 1
ATOM 678 N N . VAL A 1 88 ? -9.371 2.328 1.133 1.00 91.56 88 VAL A N 1
ATOM 679 C CA . VAL A 1 88 ? -8.016 2.871 1.051 1.00 91.56 88 VAL A CA 1
ATOM 680 C C . VAL A 1 88 ? -7.822 3.471 -0.336 1.00 91.56 88 VAL A C 1
ATOM 682 O O . VAL A 1 88 ? -8.120 2.834 -1.350 1.00 91.56 88 VAL A O 1
ATOM 685 N N . PHE A 1 89 ? -7.359 4.713 -0.379 1.00 90.12 89 PHE A N 1
ATOM 686 C CA . PHE A 1 89 ? -6.982 5.413 -1.598 1.00 90.12 89 PHE A CA 1
ATOM 687 C C . PHE A 1 89 ? -5.465 5.480 -1.695 1.00 90.12 89 PHE A C 1
ATOM 689 O O . PHE A 1 89 ? -4.801 5.884 -0.740 1.00 90.12 89 PHE A O 1
ATOM 696 N N . LEU A 1 90 ? -4.939 5.096 -2.852 1.00 88.62 90 LEU A N 1
ATOM 697 C CA . LEU A 1 90 ? -3.520 5.117 -3.151 1.00 88.62 90 LEU A CA 1
ATOM 698 C C . LEU A 1 90 ? -3.296 6.050 -4.334 1.00 88.62 90 LEU A C 1
ATOM 700 O O . LEU A 1 90 ? -3.944 5.901 -5.372 1.00 88.62 90 LEU A O 1
ATOM 704 N N . ASN A 1 91 ? -2.407 7.019 -4.162 1.00 85.88 91 ASN A N 1
ATOM 705 C CA . ASN A 1 91 ? -2.046 7.982 -5.191 1.00 85.88 91 ASN A CA 1
ATOM 706 C C . ASN A 1 91 ? -0.569 8.312 -5.080 1.00 85.88 91 ASN A C 1
ATOM 708 O O . ASN A 1 91 ? -0.190 9.253 -4.380 1.00 85.88 91 ASN A O 1
ATOM 712 N N . PHE A 1 92 ? 0.253 7.536 -5.771 1.00 81.81 92 PHE A N 1
ATOM 713 C CA . PHE A 1 92 ? 1.685 7.735 -5.747 1.00 81.81 92 PHE A CA 1
ATOM 714 C C . PHE A 1 92 ? 2.343 7.592 -7.110 1.00 81.81 92 PHE A C 1
ATOM 716 O O . PHE A 1 92 ? 1.816 6.992 -8.040 1.00 81.81 92 PHE A O 1
ATOM 723 N N . GLU A 1 93 ? 3.523 8.178 -7.210 1.00 87.12 93 GLU A N 1
ATOM 724 C CA . GLU A 1 93 ? 4.396 8.181 -8.356 1.00 87.12 93 GLU A CA 1
ATOM 725 C C . GLU A 1 93 ? 5.644 7.403 -7.952 1.00 87.12 93 GLU A C 1
ATOM 727 O O . GLU A 1 93 ? 6.273 7.698 -6.932 1.00 87.12 93 GLU A O 1
ATOM 732 N N . LEU A 1 94 ? 5.950 6.369 -8.723 1.00 86.25 94 LEU A N 1
ATOM 733 C CA . LEU A 1 94 ? 7.084 5.486 -8.516 1.00 86.25 94 LEU A CA 1
ATOM 734 C C . LEU A 1 94 ? 8.100 5.700 -9.623 1.00 86.25 94 LEU A C 1
ATOM 736 O O . LEU A 1 94 ? 7.743 5.849 -10.791 1.00 86.25 94 LEU A O 1
ATOM 740 N N . LYS A 1 95 ? 9.377 5.635 -9.267 1.00 88.88 95 LYS A N 1
ATOM 741 C CA . LYS A 1 95 ? 10.437 5.317 -10.221 1.00 88.88 95 LYS A CA 1
ATOM 742 C C . LYS A 1 95 ? 10.510 3.798 -10.294 1.00 88.88 95 LYS A C 1
ATOM 744 O O . LYS A 1 95 ? 10.897 3.183 -9.309 1.00 88.88 95 LYS A O 1
ATOM 749 N N . VAL A 1 96 ? 10.146 3.208 -11.427 1.00 88.62 96 VAL A N 1
ATOM 750 C CA . VAL A 1 96 ? 10.259 1.759 -11.673 1.00 88.62 96 VAL A CA 1
ATOM 751 C C . VAL A 1 96 ? 11.351 1.497 -12.713 1.00 88.62 96 VAL A C 1
ATOM 753 O O . VAL A 1 96 ? 11.528 2.332 -13.604 1.00 88.62 96 VAL A O 1
ATOM 756 N N . PRO A 1 97 ? 12.115 0.395 -12.638 1.00 86.75 97 PRO A N 1
ATOM 757 C CA . PRO A 1 97 ? 13.092 0.049 -13.671 1.00 86.75 97 PRO A CA 1
ATOM 758 C C . PRO A 1 97 ? 12.455 -0.039 -15.070 1.00 86.75 97 PRO A C 1
ATOM 760 O O . PRO A 1 97 ? 11.366 -0.581 -15.230 1.00 86.75 97 PRO A O 1
ATOM 763 N N . GLU A 1 98 ? 13.127 0.491 -16.100 1.00 86.88 98 GLU A N 1
ATOM 764 C CA . GLU A 1 98 ? 12.651 0.414 -17.500 1.00 86.88 98 GLU A CA 1
ATOM 765 C C . GLU A 1 98 ? 12.589 -1.043 -17.999 1.00 86.88 98 GLU A C 1
ATOM 767 O O . GLU A 1 98 ? 11.725 -1.408 -18.793 1.00 86.88 98 GLU A O 1
ATOM 772 N N . GLU A 1 99 ? 13.514 -1.866 -17.510 1.00 84.31 99 GLU A N 1
ATOM 773 C CA . GLU A 1 99 ? 13.631 -3.303 -17.744 1.00 84.31 99 GLU A CA 1
ATOM 774 C C . GLU A 1 99 ? 14.204 -3.953 -16.466 1.00 84.31 99 GLU A C 1
ATOM 776 O O . GLU A 1 99 ? 14.831 -3.249 -15.662 1.00 84.31 99 GLU A O 1
ATOM 781 N N . PRO A 1 100 ? 14.053 -5.278 -16.271 1.00 82.25 100 PRO A N 1
ATOM 782 C CA . PRO A 1 100 ? 14.650 -5.972 -15.129 1.00 82.25 100 PRO A CA 1
ATOM 783 C C . PRO A 1 100 ? 16.160 -5.700 -15.020 1.00 82.25 100 PRO A C 1
ATOM 785 O O . PRO A 1 100 ? 16.872 -5.748 -16.024 1.00 82.25 100 PRO A O 1
ATOM 788 N N . ASP A 1 101 ? 16.644 -5.426 -13.804 1.00 78.50 101 ASP A N 1
ATOM 789 C CA . ASP A 1 101 ? 18.046 -5.092 -13.483 1.00 78.50 101 ASP A CA 1
ATOM 790 C C . ASP A 1 101 ? 18.599 -3.795 -14.131 1.00 78.50 101 ASP A C 1
ATOM 792 O O . ASP A 1 101 ? 19.810 -3.552 -14.113 1.00 78.50 101 ASP A O 1
ATOM 796 N N . SER A 1 102 ? 17.746 -2.939 -14.706 1.00 83.25 102 SER A N 1
ATOM 797 C CA . SER A 1 102 ? 18.163 -1.664 -15.305 1.00 83.25 102 SER A CA 1
ATOM 798 C C . SER A 1 102 ? 18.429 -0.579 -14.253 1.00 83.25 102 SER A C 1
ATOM 800 O O . SER A 1 102 ? 17.628 -0.360 -13.352 1.00 83.25 102 SER A O 1
ATOM 802 N N . GLU A 1 103 ? 19.511 0.192 -14.422 1.00 85.88 103 GLU A N 1
ATOM 803 C CA . GLU A 1 103 ? 19.742 1.432 -13.653 1.00 85.88 103 GLU A CA 1
ATOM 804 C C . GLU A 1 103 ? 18.851 2.596 -14.125 1.00 85.88 103 GLU A C 1
ATOM 806 O O . GLU A 1 103 ? 18.742 3.623 -13.453 1.00 85.88 103 GLU A O 1
ATOM 811 N N . LYS A 1 104 ? 18.246 2.479 -15.315 1.00 88.38 104 LYS A N 1
ATOM 812 C CA . LYS A 1 104 ? 17.311 3.483 -15.821 1.00 88.38 104 LYS A CA 1
ATOM 813 C C . LYS A 1 104 ? 15.927 3.199 -15.282 1.00 88.38 104 LYS A C 1
ATOM 815 O O . LYS A 1 104 ? 15.424 2.087 -15.427 1.00 88.38 104 LYS A O 1
ATOM 820 N N . THR A 1 105 ? 15.298 4.242 -14.764 1.00 89.12 105 THR A N 1
ATOM 821 C CA . THR A 1 105 ? 13.929 4.186 -14.278 1.00 89.12 105 THR A CA 1
ATOM 822 C C . THR A 1 105 ? 13.000 5.036 -15.133 1.00 89.12 105 THR A C 1
ATOM 824 O O . THR A 1 105 ? 13.403 6.035 -15.740 1.00 89.12 105 THR A O 1
ATOM 827 N N . VAL A 1 106 ? 11.741 4.624 -15.184 1.00 89.50 106 VAL A N 1
ATOM 828 C CA . VAL A 1 106 ? 10.625 5.388 -15.732 1.00 89.50 106 VAL A CA 1
ATOM 829 C C . VAL A 1 106 ? 9.698 5.788 -14.592 1.00 89.50 106 VAL A C 1
ATOM 831 O O . VAL A 1 106 ? 9.602 5.097 -13.581 1.00 89.50 106 VAL A O 1
ATOM 834 N N . LEU A 1 107 ? 9.040 6.935 -14.747 1.00 89.00 107 LEU A N 1
ATOM 835 C CA . LEU A 1 107 ? 8.047 7.393 -13.784 1.00 89.00 107 LEU A CA 1
ATOM 836 C C . LEU A 1 107 ? 6.703 6.748 -14.103 1.00 89.00 107 LEU A C 1
ATOM 838 O O . LEU A 1 107 ? 6.199 6.857 -15.224 1.00 89.00 107 LEU A O 1
ATOM 842 N N . GLU A 1 108 ? 6.128 6.103 -13.102 1.00 86.50 108 GLU A N 1
ATOM 843 C CA . GLU A 1 108 ? 4.813 5.491 -13.153 1.00 86.50 108 GLU A CA 1
ATOM 844 C C . GLU A 1 108 ? 3.903 6.157 -12.128 1.00 86.50 108 GLU A C 1
ATOM 846 O O . GLU A 1 108 ? 4.253 6.258 -10.958 1.00 86.50 108 GLU A O 1
ATOM 851 N N . ASN A 1 109 ? 2.710 6.571 -12.553 1.00 85.75 109 ASN A N 1
ATOM 852 C CA . ASN A 1 109 ? 1.688 7.082 -11.648 1.00 85.75 109 ASN A CA 1
ATOM 853 C C . ASN A 1 109 ? 0.636 5.998 -11.383 1.00 85.75 109 ASN A C 1
ATOM 855 O O . ASN A 1 109 ? -0.053 5.550 -12.302 1.00 85.75 109 ASN A O 1
ATOM 859 N N . SER A 1 110 ? 0.515 5.617 -10.118 1.00 84.06 110 SER A N 1
ATOM 860 C CA . SER A 1 110 ? -0.457 4.672 -9.586 1.00 84.06 110 SER A CA 1
ATOM 861 C C . SER A 1 110 ? -1.529 5.428 -8.806 1.00 84.06 110 SER A C 1
ATOM 863 O O . SER A 1 110 ? -1.261 6.015 -7.759 1.00 84.06 110 SER A O 1
ATOM 865 N N . ASN A 1 111 ? -2.765 5.393 -9.307 1.00 87.44 111 ASN A N 1
ATOM 866 C CA . ASN A 1 111 ? -3.908 6.054 -8.682 1.00 87.44 111 ASN A CA 1
ATOM 867 C C . ASN A 1 111 ? -5.129 5.134 -8.703 1.00 87.44 111 ASN A C 1
ATOM 869 O O . ASN A 1 111 ? -5.736 4.917 -9.757 1.00 87.44 111 ASN A O 1
ATOM 873 N N . PHE A 1 112 ? -5.476 4.566 -7.551 1.00 89.19 112 PHE A N 1
ATOM 874 C CA . PHE A 1 112 ? -6.589 3.630 -7.453 1.00 89.19 112 PHE A CA 1
ATOM 875 C C . PHE A 1 112 ? -7.138 3.506 -6.031 1.00 89.19 112 PHE A C 1
ATOM 877 O O . PHE A 1 112 ? -6.548 3.949 -5.046 1.00 89.19 112 PHE A O 1
ATOM 884 N N . PHE A 1 113 ? -8.309 2.880 -5.943 1.00 90.50 113 PHE A N 1
ATOM 885 C CA . PHE A 1 113 ? -8.981 2.591 -4.686 1.00 90.50 113 PHE A CA 1
ATOM 886 C C . PHE A 1 113 ? -9.029 1.090 -4.419 1.00 90.50 113 PHE A C 1
ATOM 888 O O . PHE A 1 113 ? -9.272 0.288 -5.330 1.00 90.50 113 PHE A O 1
ATOM 895 N N . MET A 1 114 ? -8.906 0.751 -3.141 1.00 94.12 114 MET A N 1
ATOM 896 C CA . MET A 1 114 ? -9.136 -0.575 -2.583 1.00 94.12 114 MET A CA 1
ATOM 897 C C . MET A 1 114 ? -10.284 -0.494 -1.572 1.00 94.12 114 MET A C 1
ATOM 899 O O . MET A 1 114 ? -10.367 0.452 -0.788 1.00 94.12 114 MET A O 1
ATOM 903 N N . SER A 1 115 ? -11.191 -1.462 -1.594 1.00 94.62 115 SER A N 1
ATOM 904 C CA . SER A 1 115 ? -12.241 -1.621 -0.587 1.00 94.62 115 SER A CA 1
ATOM 905 C C . SER A 1 115 ? -11.689 -2.313 0.656 1.00 94.62 115 SER A C 1
ATOM 907 O O . SER A 1 115 ? -10.889 -3.235 0.535 1.00 94.62 115 SER A O 1
ATOM 909 N N . VAL A 1 116 ? -12.141 -1.887 1.838 1.00 94.94 116 VAL A N 1
ATOM 910 C CA . VAL A 1 116 ? -11.843 -2.575 3.103 1.00 94.94 116 VAL A CA 1
ATOM 911 C C . VAL A 1 116 ? -12.868 -3.682 3.314 1.00 94.94 116 VAL A C 1
ATOM 913 O O . VAL A 1 116 ? -14.064 -3.415 3.450 1.00 94.94 116 VAL A O 1
ATOM 916 N N . ASN A 1 117 ? -12.396 -4.921 3.365 1.00 93.62 117 ASN A N 1
ATOM 917 C CA . ASN A 1 117 ? -13.245 -6.096 3.545 1.00 93.62 117 ASN A CA 1
ATOM 918 C C . ASN A 1 117 ? -13.437 -6.481 5.005 1.00 93.62 117 ASN A C 1
ATOM 920 O O . ASN A 1 117 ? -14.526 -6.892 5.411 1.00 93.62 117 ASN A O 1
ATOM 924 N N . SER A 1 118 ? -12.384 -6.344 5.802 1.00 93.06 118 SER A N 1
ATOM 925 C CA . SER A 1 118 ? -12.435 -6.577 7.238 1.00 93.06 118 SER A CA 1
ATOM 926 C C . SER A 1 118 ? -11.398 -5.737 7.961 1.00 93.06 118 SER A C 1
ATOM 928 O O . SER A 1 118 ? -10.370 -5.376 7.392 1.00 93.06 118 SER A O 1
ATOM 930 N N . ILE A 1 119 ? -11.676 -5.461 9.233 1.00 93.88 119 ILE A N 1
ATOM 931 C CA . ILE A 1 119 ? -10.764 -4.776 10.143 1.00 93.88 119 ILE A CA 1
ATOM 932 C C . ILE A 1 119 ? -10.532 -5.702 11.336 1.00 93.88 119 ILE A C 1
ATOM 934 O O . ILE A 1 119 ? -11.484 -6.060 12.034 1.00 93.88 119 ILE A O 1
ATOM 938 N N . GLU A 1 120 ? -9.283 -6.089 11.569 1.00 93.25 120 GLU A N 1
ATOM 939 C CA . GLU A 1 120 ? -8.862 -6.778 12.788 1.00 93.25 120 GLU A CA 1
ATOM 940 C C . GLU A 1 120 ? -8.243 -5.753 13.744 1.00 93.25 120 GLU A C 1
ATOM 942 O O . GLU A 1 120 ? -7.255 -5.096 13.420 1.00 93.25 120 GLU A O 1
ATOM 947 N N . GLU A 1 121 ? -8.812 -5.607 14.939 1.00 90.62 121 GLU A N 1
ATOM 948 C CA . GLU A 1 121 ? -8.232 -4.778 15.997 1.00 90.62 121 GLU A CA 1
ATOM 949 C C . GLU A 1 121 ? -7.496 -5.677 16.997 1.00 90.62 121 GLU A C 1
ATOM 951 O O . GLU A 1 121 ? -8.087 -6.589 17.583 1.00 90.62 121 GLU A O 1
ATOM 956 N N . LYS A 1 122 ? -6.194 -5.429 17.172 1.00 81.19 122 LYS A N 1
ATOM 957 C CA . LYS A 1 122 ? -5.326 -6.167 18.104 1.00 81.19 122 LYS A CA 1
ATOM 958 C C . LYS A 1 122 ? -5.160 -5.363 19.400 1.00 81.19 122 LYS A C 1
ATOM 960 O O . LYS A 1 122 ? -6.070 -4.653 19.828 1.00 81.19 122 LYS A O 1
ATOM 965 N N . GLU A 1 123 ? -4.027 -5.507 20.091 1.00 76.69 123 GLU A N 1
ATOM 966 C CA . GLU A 1 123 ? -3.722 -4.704 21.280 1.00 76.69 123 GLU A CA 1
ATOM 967 C C . GLU A 1 123 ? -3.831 -3.193 20.997 1.00 76.69 123 GLU A C 1
ATOM 969 O O . GLU A 1 123 ? -3.817 -2.746 19.851 1.00 76.69 123 GLU A O 1
ATOM 974 N N . LYS A 1 124 ? -3.987 -2.390 22.061 1.00 65.00 124 LYS A N 1
ATOM 975 C CA . LYS A 1 124 ? -4.359 -0.967 21.977 1.00 65.00 124 LYS A CA 1
ATOM 976 C C . LYS A 1 124 ? -3.556 -0.213 20.901 1.00 65.00 124 LYS A C 1
ATOM 978 O O . LYS A 1 124 ? -2.385 0.075 21.123 1.00 65.00 124 LYS A O 1
ATOM 983 N N . ARG A 1 125 ? -4.267 0.226 19.848 1.00 66.81 125 ARG A N 1
ATOM 984 C CA . ARG A 1 125 ? -3.814 1.028 18.684 1.00 66.81 125 ARG A CA 1
ATOM 985 C C . ARG A 1 125 ? -3.200 0.260 17.508 1.00 66.81 125 ARG A C 1
ATOM 987 O O . ARG A 1 125 ? -2.694 0.905 16.595 1.00 66.81 125 ARG A O 1
ATOM 994 N N . THR A 1 126 ? -3.295 -1.066 17.487 1.00 86.38 126 THR A N 1
ATOM 995 C CA . THR A 1 126 ? -2.956 -1.857 16.299 1.00 86.38 126 THR A CA 1
ATOM 996 C C . THR A 1 126 ? -4.218 -2.245 15.535 1.00 86.38 126 THR A C 1
ATOM 998 O O . THR A 1 126 ? -5.123 -2.856 16.110 1.00 86.38 126 THR A O 1
ATOM 1001 N N . LYS A 1 127 ? -4.275 -1.908 14.243 1.00 91.69 127 LYS A N 1
ATOM 1002 C CA . LYS A 1 127 ? -5.382 -2.270 13.345 1.00 91.69 127 LYS A CA 1
ATOM 1003 C C . LYS A 1 127 ? -4.846 -2.822 12.029 1.00 91.69 127 LYS A C 1
ATOM 1005 O O . LYS A 1 127 ? -3.993 -2.187 11.421 1.00 91.69 127 LYS A O 1
ATOM 1010 N N . THR A 1 128 ? -5.393 -3.947 11.587 1.00 94.31 128 THR A N 1
ATOM 1011 C CA . THR A 1 128 ? -5.133 -4.539 10.271 1.00 94.31 128 THR A CA 1
ATOM 1012 C C . THR A 1 128 ? -6.374 -4.362 9.395 1.00 94.31 128 THR A C 1
ATOM 1014 O O . THR A 1 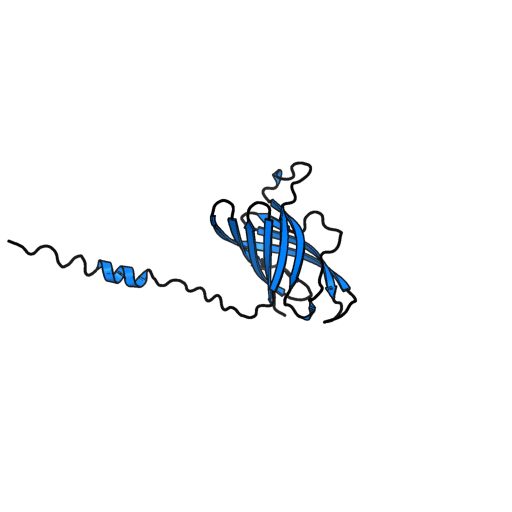128 ? -7.462 -4.772 9.799 1.00 94.31 128 THR A O 1
ATOM 1017 N N . TYR A 1 129 ? -6.233 -3.750 8.219 1.00 94.38 129 TYR A N 1
ATOM 1018 C CA . TYR A 1 129 ? -7.292 -3.578 7.220 1.00 94.38 129 TYR A CA 1
ATOM 1019 C C . TYR A 1 129 ? -7.026 -4.530 6.061 1.00 94.38 129 TYR A C 1
ATOM 1021 O O . TYR A 1 129 ? -6.029 -4.359 5.369 1.00 94.38 129 TYR A O 1
ATOM 1029 N N . GLU A 1 130 ? -7.909 -5.493 5.825 1.00 96.69 130 GLU A N 1
ATOM 1030 C CA . GLU A 1 130 ? -7.833 -6.374 4.653 1.00 96.69 130 GLU A CA 1
ATOM 1031 C C . GLU A 1 130 ? -8.453 -5.672 3.443 1.00 96.69 130 GLU A C 1
ATOM 1033 O O . GLU A 1 130 ? -9.559 -5.123 3.540 1.00 96.69 130 GLU A O 1
ATOM 1038 N N . LEU A 1 131 ? -7.749 -5.682 2.313 1.00 95.44 131 LEU A N 1
ATOM 1039 C CA . LEU A 1 131 ? -8.054 -4.874 1.137 1.00 95.44 131 LEU A CA 1
ATOM 1040 C C . LEU A 1 131 ? -8.343 -5.726 -0.097 1.00 95.44 131 LEU A C 1
ATOM 1042 O O . LEU A 1 131 ? -7.607 -6.657 -0.411 1.00 95.44 131 LEU A O 1
ATOM 1046 N N . GLU A 1 132 ? -9.338 -5.310 -0.878 1.00 94.75 132 GLU A N 1
ATOM 1047 C CA . GLU A 1 132 ? -9.614 -5.870 -2.205 1.00 94.75 132 GLU A CA 1
ATOM 1048 C C . GLU A 1 132 ? -9.794 -4.774 -3.268 1.00 94.75 132 GLU A C 1
ATOM 1050 O O . GLU A 1 132 ? -10.344 -3.705 -2.978 1.00 94.75 132 GLU A O 1
ATOM 1055 N N . PRO A 1 133 ? -9.380 -5.012 -4.526 1.00 90.56 133 PRO A N 1
ATOM 1056 C CA . PRO A 1 133 ? -9.635 -4.088 -5.622 1.00 90.56 133 PRO A CA 1
ATOM 1057 C C . PRO A 1 133 ? -11.135 -3.884 -5.844 1.00 90.56 133 PRO A C 1
ATOM 1059 O O . PRO A 1 133 ? -11.923 -4.831 -5.861 1.00 90.56 133 PRO A O 1
ATOM 1062 N N . GLN A 1 134 ? -11.552 -2.644 -6.104 1.00 88.00 134 GLN A N 1
ATOM 1063 C CA . GLN A 1 134 ? -12.931 -2.402 -6.535 1.00 88.00 134 GLN A CA 1
ATOM 1064 C C . GLN A 1 134 ? -13.192 -3.034 -7.910 1.00 88.00 134 GLN A C 1
ATOM 1066 O O . GLN A 1 134 ? -12.303 -3.071 -8.757 1.00 88.00 134 GLN A O 1
ATOM 1071 N N . GLN A 1 135 ? -14.434 -3.458 -8.179 1.00 71.81 135 GLN A N 1
ATOM 1072 C CA . GLN A 1 135 ? -14.814 -4.154 -9.426 1.00 71.81 135 GLN A CA 1
ATOM 1073 C C . GLN A 1 135 ? -14.439 -3.425 -10.733 1.00 71.81 135 GLN A C 1
ATOM 1075 O O . GLN A 1 135 ? -14.361 -4.064 -11.779 1.00 71.81 135 GLN A O 1
ATOM 1080 N N . TYR A 1 136 ? -14.212 -2.110 -10.689 1.00 67.00 136 TYR A N 1
ATOM 1081 C CA . TYR A 1 136 ? -13.820 -1.286 -11.841 1.00 67.00 136 TYR A CA 1
ATOM 1082 C C . TYR A 1 136 ? -12.459 -0.601 -11.656 1.00 67.00 136 TYR A C 1
ATOM 1084 O O . TYR A 1 136 ? -12.140 0.347 -12.370 1.00 67.00 136 TYR A O 1
ATOM 1092 N N . SER A 1 137 ? -11.678 -1.043 -10.671 1.00 70.75 137 SER A N 1
ATOM 1093 C CA . SER A 1 137 ? -10.355 -0.503 -10.386 1.00 70.75 137 SER A CA 1
ATOM 1094 C C . SER A 1 137 ? -9.331 -1.074 -11.365 1.00 70.75 137 SER A C 1
ATOM 1096 O O . SER A 1 137 ? -9.187 -2.290 -11.481 1.00 70.75 137 SER A O 1
ATOM 1098 N N . ASN A 1 138 ? -8.587 -0.196 -12.039 1.00 73.06 138 ASN A N 1
ATOM 1099 C CA . ASN A 1 138 ? -7.366 -0.560 -12.758 1.00 73.06 138 ASN A CA 1
ATOM 1100 C C . ASN A 1 138 ? -6.176 -0.492 -11.789 1.00 73.06 138 ASN A C 1
ATOM 1102 O O . ASN A 1 138 ? -5.221 0.237 -12.041 1.00 73.06 138 ASN A O 1
ATOM 1106 N N . ALA A 1 139 ? -6.270 -1.181 -10.649 1.00 86.06 139 ALA A N 1
ATOM 1107 C CA . ALA A 1 139 ? -5.198 -1.221 -9.662 1.00 86.06 139 ALA A CA 1
ATOM 1108 C C . ALA A 1 139 ? -4.002 -1.974 -10.257 1.00 86.06 139 ALA A C 1
ATOM 1110 O O . ALA A 1 139 ? -4.004 -3.204 -10.333 1.00 86.06 139 ALA A O 1
ATOM 1111 N N . VAL A 1 140 ? -3.028 -1.217 -10.753 1.00 87.00 140 VAL A N 1
ATOM 1112 C CA . VAL A 1 140 ? -1.834 -1.713 -11.437 1.00 87.00 140 VAL A CA 1
ATOM 1113 C C . VAL A 1 140 ? -0.625 -0.979 -10.874 1.00 87.00 140 VAL A C 1
ATOM 1115 O O . VAL A 1 140 ? -0.707 0.231 -10.682 1.00 87.00 140 VAL A O 1
ATOM 1118 N N . ILE A 1 141 ? 0.455 -1.717 -10.613 1.00 86.38 141 ILE A N 1
ATOM 1119 C CA . ILE A 1 141 ? 1.756 -1.204 -10.165 1.00 86.38 141 ILE A CA 1
ATOM 1120 C C . ILE A 1 141 ? 2.845 -1.915 -10.958 1.00 86.38 141 ILE A C 1
ATOM 1122 O O . ILE A 1 141 ? 2.881 -3.145 -10.976 1.00 86.38 141 ILE A O 1
ATOM 1126 N N . GLY A 1 142 ? 3.743 -1.178 -11.604 1.00 81.00 142 GLY A N 1
ATOM 1127 C CA . GLY A 1 142 ? 4.857 -1.770 -12.342 1.00 81.00 142 GLY A CA 1
ATOM 1128 C C . GLY A 1 142 ? 4.407 -2.610 -13.538 1.00 81.00 142 GLY A C 1
ATOM 1129 O O . GLY A 1 142 ? 5.086 -3.551 -13.925 1.00 81.00 142 GLY A O 1
ATOM 1130 N N . GLY A 1 143 ? 3.207 -2.355 -14.069 1.00 82.44 143 GLY A N 1
ATOM 1131 C CA . GLY A 1 143 ? 2.557 -3.221 -15.060 1.00 82.44 143 GLY A CA 1
ATOM 1132 C C . GLY A 1 143 ? 1.880 -4.479 -14.491 1.00 82.44 143 GLY A C 1
ATOM 1133 O O . GLY A 1 143 ? 1.194 -5.171 -15.242 1.00 82.44 143 GLY A O 1
ATOM 1134 N N . HIS A 1 144 ? 1.985 -4.740 -13.186 1.00 86.94 144 HIS A N 1
ATOM 1135 C CA . HIS A 1 144 ? 1.347 -5.870 -12.508 1.00 86.94 144 HIS A CA 1
ATOM 1136 C C . HIS A 1 144 ? -0.016 -5.502 -11.949 1.00 86.94 144 HIS A C 1
ATOM 1138 O O . HIS A 1 144 ? -0.205 -4.422 -11.389 1.00 86.94 144 HIS A O 1
ATOM 1144 N N . LYS A 1 145 ? -0.966 -6.430 -12.019 1.00 90.12 145 LYS A N 1
ATOM 1145 C CA . LYS A 1 145 ? -2.296 -6.220 -11.450 1.00 90.12 145 LYS A CA 1
ATOM 1146 C C . LYS A 1 145 ? -2.275 -6.458 -9.941 1.00 90.12 145 LYS A C 1
ATOM 1148 O O . LYS A 1 145 ? -1.812 -7.500 -9.492 1.00 90.12 145 LYS A O 1
ATOM 1153 N N . VAL A 1 146 ? -2.851 -5.545 -9.166 1.00 91.19 146 VAL A N 1
ATOM 1154 C CA . VAL A 1 146 ? -3.108 -5.751 -7.734 1.00 91.19 146 VAL A CA 1
ATOM 1155 C C . VAL A 1 146 ? -4.300 -6.694 -7.568 1.00 91.19 146 VAL A C 1
ATOM 1157 O O . VAL A 1 146 ? -5.366 -6.457 -8.146 1.00 91.19 146 VAL A O 1
ATOM 1160 N N . ILE A 1 147 ? -4.129 -7.757 -6.781 1.00 92.25 147 ILE A N 1
ATOM 1161 C CA . ILE A 1 147 ? -5.182 -8.755 -6.522 1.00 92.25 147 ILE A CA 1
ATOM 1162 C C . ILE A 1 147 ? -5.864 -8.571 -5.172 1.00 92.25 147 ILE A C 1
ATOM 1164 O O . ILE A 1 147 ? -7.080 -8.710 -5.089 1.00 92.25 147 ILE A O 1
ATOM 1168 N N . ASP A 1 148 ? -5.095 -8.225 -4.148 1.00 93.81 148 ASP A N 1
ATOM 1169 C CA . ASP A 1 148 ? -5.530 -7.948 -2.785 1.00 93.81 148 ASP A CA 1
ATOM 1170 C C . ASP A 1 148 ? -4.373 -7.261 -2.036 1.00 93.81 148 ASP A C 1
ATOM 1172 O O . ASP A 1 148 ? -3.314 -6.960 -2.605 1.00 93.81 148 ASP A O 1
ATOM 1176 N N . GLY A 1 149 ? -4.582 -6.974 -0.761 1.00 94.56 149 GLY A N 1
ATOM 1177 C CA . GLY A 1 149 ? -3.537 -6.465 0.105 1.00 94.56 149 GLY A CA 1
ATOM 1178 C C . GLY A 1 149 ? -4.028 -6.270 1.525 1.00 94.56 149 GLY A C 1
ATOM 1179 O O . GLY A 1 149 ? -5.159 -6.612 1.857 1.00 94.56 149 GLY A O 1
ATOM 1180 N N . TYR A 1 150 ? -3.193 -5.673 2.358 1.00 95.25 150 TYR A N 1
ATOM 1181 C CA . TYR A 1 150 ? -3.591 -5.258 3.692 1.00 95.25 150 TYR A CA 1
ATOM 1182 C C . TYR A 1 150 ? -2.816 -4.025 4.146 1.00 95.25 150 TYR A C 1
ATOM 1184 O O . TYR A 1 150 ? -1.730 -3.739 3.640 1.00 95.25 150 TYR A O 1
ATOM 1192 N N . VAL A 1 151 ? -3.369 -3.307 5.123 1.00 94.75 151 VAL A N 1
ATOM 1193 C CA . VAL A 1 151 ? -2.641 -2.280 5.872 1.00 94.75 151 VAL A CA 1
ATOM 1194 C C . VAL A 1 151 ? -2.572 -2.660 7.338 1.00 94.75 151 VAL A C 1
ATOM 1196 O O . VAL A 1 151 ? -3.608 -2.780 7.986 1.00 94.75 151 VAL A O 1
ATOM 1199 N N . ASP A 1 152 ? -1.361 -2.770 7.869 1.00 94.00 152 ASP A N 1
ATOM 1200 C CA . ASP A 1 152 ? -1.093 -2.923 9.296 1.00 94.00 152 ASP A CA 1
ATOM 1201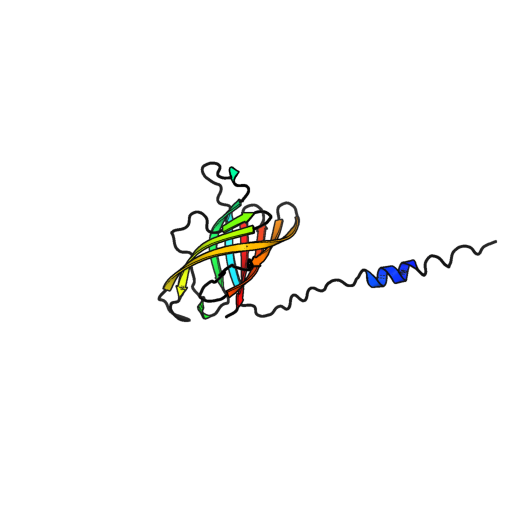 C C . ASP A 1 152 ? -0.690 -1.576 9.896 1.00 94.00 152 ASP A C 1
ATOM 1203 O O . ASP A 1 152 ? 0.416 -1.102 9.651 1.00 94.00 152 ASP A O 1
ATOM 1207 N N . LEU A 1 153 ? -1.561 -0.976 10.707 1.00 91.25 153 LEU A N 1
ATOM 1208 C CA . LEU A 1 153 ? -1.284 0.257 11.447 1.00 91.25 153 LEU A CA 1
ATOM 1209 C C . LEU A 1 153 ? -0.854 -0.044 12.881 1.00 91.25 153 LEU A C 1
ATOM 1211 O O . LEU A 1 153 ? -1.489 -0.847 13.573 1.00 91.25 153 LEU A O 1
ATOM 1215 N N . GLN A 1 154 ? 0.184 0.647 13.348 1.00 89.69 154 GLN A N 1
ATOM 1216 C CA . GLN A 1 154 ? 0.706 0.586 14.712 1.00 89.69 154 GLN A CA 1
ATOM 1217 C C . GLN A 1 154 ? 0.911 2.006 15.251 1.00 89.69 154 GLN A C 1
ATOM 1219 O O . GLN A 1 154 ? 2.000 2.571 15.201 1.00 89.69 154 GLN A O 1
ATOM 1224 N N . GLY A 1 155 ? -0.155 2.593 15.802 1.00 85.00 155 GLY A N 1
ATOM 1225 C CA . GLY A 1 155 ? -0.121 3.994 16.221 1.00 85.00 155 GLY A CA 1
ATOM 1226 C C . GLY A 1 155 ? -0.009 4.929 15.017 1.00 85.00 155 GLY A C 1
ATOM 1227 O O . GLY A 1 155 ? -0.944 4.988 14.223 1.00 85.00 155 GLY A O 1
ATOM 1228 N N . ASP A 1 156 ? 1.114 5.638 14.920 1.00 86.94 156 ASP A N 1
ATOM 1229 C CA . ASP A 1 156 ? 1.374 6.630 13.870 1.00 86.94 156 ASP A CA 1
ATOM 1230 C C . ASP A 1 156 ? 2.170 6.027 12.690 1.00 86.94 156 ASP A C 1
ATOM 1232 O O . ASP A 1 156 ? 2.393 6.701 11.698 1.00 86.94 156 ASP A O 1
ATOM 1236 N N . GLU A 1 157 ? 2.557 4.751 12.753 1.00 89.56 157 GLU A N 1
ATOM 1237 C CA . GLU A 1 157 ? 3.279 4.046 11.685 1.00 89.56 157 GLU A CA 1
ATOM 1238 C C . GLU A 1 157 ? 2.376 3.004 11.009 1.00 89.56 157 GLU A C 1
ATOM 1240 O O . GLU A 1 157 ? 1.420 2.491 11.610 1.00 89.56 157 GLU A O 1
ATOM 1245 N N . GLY A 1 158 ? 2.689 2.651 9.763 1.00 90.31 158 GLY A N 1
ATOM 1246 C CA . GLY A 1 158 ? 1.933 1.670 8.999 1.00 90.31 158 GLY A CA 1
ATOM 1247 C C . GLY A 1 158 ? 2.761 0.895 7.979 1.00 90.31 158 GLY A C 1
ATOM 1248 O O . GLY A 1 158 ? 3.769 1.368 7.471 1.00 90.31 158 GLY A O 1
ATOM 1249 N N . ASN A 1 159 ? 2.298 -0.309 7.649 1.00 92.25 159 ASN A N 1
ATOM 1250 C CA . ASN A 1 159 ? 2.790 -1.081 6.513 1.00 92.25 159 ASN A CA 1
ATOM 1251 C C . ASN A 1 159 ? 1.625 -1.388 5.584 1.00 92.25 159 ASN A C 1
ATOM 1253 O O . ASN A 1 159 ? 0.671 -2.047 5.997 1.00 92.25 159 ASN A O 1
ATOM 1257 N N . LEU A 1 160 ? 1.709 -0.945 4.335 1.00 92.62 160 LEU A N 1
ATOM 1258 C CA . LEU A 1 160 ? 0.802 -1.375 3.278 1.00 92.62 160 LEU A CA 1
ATOM 1259 C C . LEU A 1 160 ? 1.484 -2.496 2.499 1.00 92.62 160 LEU A C 1
ATOM 1261 O O . LEU A 1 160 ? 2.595 -2.327 2.008 1.00 92.62 160 LEU A O 1
ATOM 1265 N N . VAL A 1 161 ? 0.807 -3.627 2.347 1.00 93.88 161 VAL A N 1
ATOM 1266 C CA . VAL A 1 161 ? 1.274 -4.742 1.525 1.00 93.88 161 VAL A CA 1
ATOM 1267 C C . VAL A 1 161 ? 0.257 -5.001 0.433 1.00 93.88 161 VAL A C 1
ATOM 1269 O O . VAL A 1 161 ? -0.912 -5.237 0.716 1.00 93.88 161 VAL A O 1
ATOM 1272 N N . LEU A 1 162 ? 0.710 -4.980 -0.814 1.00 93.06 162 LEU A N 1
ATOM 1273 C CA . LEU A 1 162 ? -0.081 -5.324 -1.987 1.00 93.06 162 LEU A CA 1
ATOM 1274 C C . LEU A 1 162 ? 0.449 -6.624 -2.581 1.00 93.06 162 LEU A C 1
ATOM 1276 O O . LEU A 1 162 ? 1.652 -6.759 -2.825 1.00 93.06 162 LEU A O 1
ATOM 1280 N N . ASN A 1 163 ? -0.448 -7.577 -2.818 1.00 91.88 163 ASN A N 1
ATOM 1281 C CA . ASN A 1 163 ? -0.127 -8.775 -3.580 1.00 91.88 163 ASN A CA 1
ATOM 1282 C C . ASN A 1 163 ? -0.484 -8.535 -5.049 1.00 91.88 163 ASN A C 1
ATOM 1284 O O . ASN A 1 163 ? -1.520 -7.945 -5.375 1.00 91.88 163 ASN A O 1
ATOM 1288 N N . LEU A 1 164 ? 0.398 -8.990 -5.933 1.00 89.50 164 LEU A N 1
ATOM 1289 C CA . LEU A 1 164 ? 0.361 -8.694 -7.356 1.00 89.50 164 LEU A CA 1
ATOM 1290 C C . LEU A 1 164 ? 0.310 -9.979 -8.196 1.00 89.50 164 LEU A C 1
ATOM 1292 O O . LEU A 1 164 ? 0.863 -11.014 -7.817 1.00 89.50 164 LEU A O 1
ATOM 1296 N N . GLU A 1 1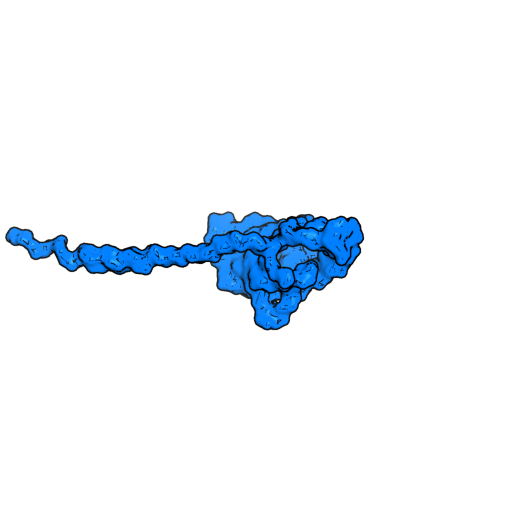65 ? -0.303 -9.889 -9.372 1.00 86.38 165 GLU A N 1
ATOM 1297 C CA . GLU A 1 165 ? -0.203 -10.869 -10.458 1.00 86.38 165 GLU A CA 1
ATOM 1298 C C . GLU A 1 165 ? 0.640 -10.299 -11.618 1.00 86.38 165 GLU A C 1
ATOM 1300 O O . GLU A 1 165 ? 0.492 -9.116 -11.942 1.00 86.38 165 GLU A O 1
ATOM 1305 N N . PRO A 1 166 ? 1.528 -11.109 -12.234 1.00 69.81 166 PRO A N 1
ATOM 1306 C CA . PRO A 1 166 ? 2.231 -10.756 -13.470 1.00 69.81 166 PRO A CA 1
ATOM 1307 C C . PRO A 1 166 ? 1.317 -10.617 -14.689 1.00 69.81 166 PRO A C 1
ATOM 1309 O O . PRO A 1 166 ? 0.213 -11.207 -14.696 1.00 69.81 166 PRO A O 1
#

Foldseek 3Di:
DDDPDPDPVVVVVVVVVVVPPPPPVPPVPPVFWKKKFKWFFDPPPDDPCPVQKTFIDTDFIDTPHQQFPPKGFDPDDPTQWIDHQFKIWGWTWIFGAPGGPHPHTDIDTFTAMWTFPDWDDDPPFWIKTWTAGDPPTQGADPNWGFGIWMWITRHRIIMTMTGTDD

Secondary structure (DSSP, 8-state):
----SSSSHHHHHHHHTTS-------------EEEEEEEEE---SS--GGGS-EEEEEEEEEE--GGGTT-EE-TT-S-SEEE-SSEEEEEEEEEEESSTT-S-EEEEEEEEEEEEEEEEE-STTEEEEEEEE-TT---EETTEEEEEEEEEEETTEEEEEEEEE-

pLDDT: mean 75.29, std 19.29, range [32.34, 96.69]

Radius of gyration: 22.24 Å; chains: 1; bounding box: 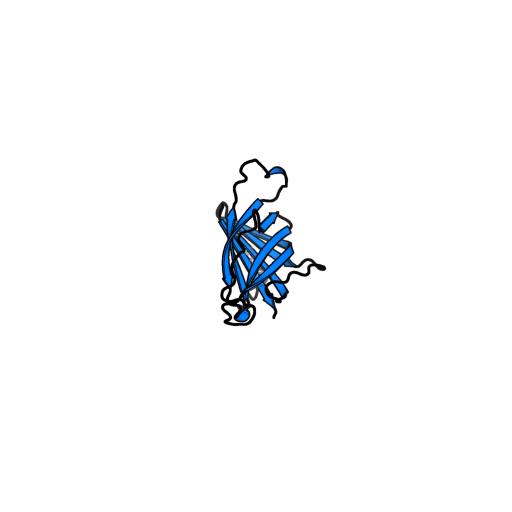51×66×64 Å